Protein AF-G5QQ91-F1 (afdb_monomer_lite)

InterPro domains:
  IPR001684 Large ribosomal subunit protein bL27 [PF01016] (8-41)

Structure (mmCIF, N/CA/C/O backbone):
data_AF-G5QQ91-F1
#
_entry.id   AF-G5QQ91-F1
#
loop_
_atom_site.group_PDB
_atom_site.id
_atom_site.type_symbol
_atom_site.label_atom_id
_atom_site.label_alt_id
_atom_site.label_comp_id
_atom_site.label_asym_id
_atom_site.label_entity_id
_atom_site.label_seq_id
_atom_site.pdbx_PDB_ins_code
_atom_site.Cartn_x
_atom_site.Cartn_y
_atom_site.Cartn_z
_atom_site.occupancy
_atom_site.B_iso_or_equiv
_atom_site.auth_seq_id
_atom_site.auth_comp_id
_atom_site.auth_asym_id
_atom_site.auth_atom_id
_atom_site.pdbx_PDB_model_num
ATOM 1 N N . VAL A 1 1 ? 0.958 -7.214 21.125 1.00 38.19 1 VAL A N 1
ATOM 2 C CA . VAL A 1 1 ? 1.587 -5.927 20.726 1.00 38.19 1 VAL A CA 1
ATOM 3 C C . VAL A 1 1 ? 2.335 -6.108 19.398 1.00 38.19 1 VAL A C 1
ATOM 5 O O . VAL A 1 1 ? 3.548 -5.979 19.353 1.00 38.19 1 VAL A O 1
ATOM 8 N N . LEU A 1 2 ? 1.637 -6.477 18.312 1.00 35.47 2 LEU A N 1
ATOM 9 C CA . LEU A 1 2 ? 2.266 -6.842 17.024 1.00 35.47 2 LEU A CA 1
ATOM 10 C C . LEU A 1 2 ? 1.438 -6.387 15.801 1.00 35.47 2 LEU A C 1
ATOM 12 O O . LEU A 1 2 ? 1.303 -7.119 14.833 1.00 35.47 2 LEU A O 1
ATOM 16 N N . ASN A 1 3 ? 0.906 -5.159 15.816 1.00 38.22 3 ASN A N 1
ATOM 17 C CA . ASN A 1 3 ? 0.171 -4.593 14.667 1.00 38.22 3 ASN A CA 1
ATOM 18 C C . ASN A 1 3 ? 0.919 -3.404 14.021 1.00 38.22 3 ASN A C 1
ATOM 20 O O . ASN A 1 3 ? 0.287 -2.456 13.567 1.00 38.22 3 ASN A O 1
ATOM 24 N N . SER A 1 4 ? 2.260 -3.388 14.037 1.00 41.81 4 SER A N 1
ATOM 25 C CA . SER A 1 4 ? 3.039 -2.157 13.784 1.00 41.81 4 SER A CA 1
ATOM 26 C C . SER A 1 4 ? 3.854 -2.092 12.481 1.00 41.81 4 SER A C 1
ATOM 28 O O . SER A 1 4 ? 4.607 -1.132 12.322 1.00 41.81 4 SER A O 1
ATOM 30 N N . THR A 1 5 ? 3.774 -3.037 11.541 1.00 46.78 5 THR A N 1
ATOM 31 C CA . THR A 1 5 ? 4.750 -3.030 10.421 1.00 46.78 5 THR A CA 1
ATOM 32 C C . THR A 1 5 ? 4.214 -3.230 9.012 1.00 46.78 5 THR A C 1
ATOM 34 O O . THR A 1 5 ? 4.994 -3.123 8.070 1.00 46.78 5 THR A O 1
ATOM 37 N N . LEU A 1 6 ? 2.912 -3.418 8.809 1.00 55.00 6 LEU A N 1
ATOM 38 C CA . LEU A 1 6 ? 2.344 -3.520 7.463 1.00 55.00 6 LEU A CA 1
ATOM 39 C C . LEU A 1 6 ? 1.107 -2.635 7.381 1.00 55.00 6 LEU A C 1
ATOM 41 O O . LEU A 1 6 ? 0.237 -2.715 8.243 1.00 55.00 6 LEU A O 1
ATOM 45 N N . ALA A 1 7 ? 1.060 -1.765 6.371 1.00 63.91 7 ALA A N 1
ATOM 46 C CA . ALA A 1 7 ? -0.123 -0.982 6.042 1.00 63.91 7 ALA A CA 1
ATOM 47 C C . ALA A 1 7 ? -1.334 -1.928 5.918 1.00 63.91 7 ALA A C 1
ATOM 49 O O . ALA A 1 7 ? -1.343 -2.756 5.001 1.00 63.91 7 AL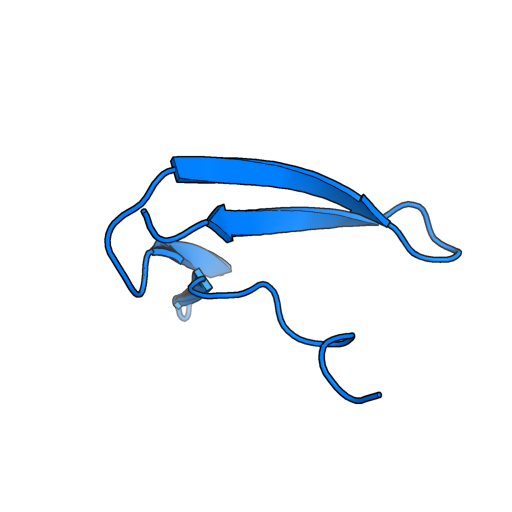A A O 1
ATOM 50 N N . PRO A 1 8 ? -2.320 -1.874 6.835 1.00 75.38 8 PRO A N 1
ATOM 51 C CA . PRO A 1 8 ? -3.403 -2.842 6.828 1.00 75.38 8 PRO A CA 1
ATOM 52 C C . PRO A 1 8 ? -4.176 -2.739 5.513 1.00 75.38 8 PRO A C 1
ATOM 54 O O . PRO A 1 8 ? -4.479 -1.640 5.040 1.00 75.38 8 PRO A O 1
ATOM 57 N N . ASN A 1 9 ? -4.447 -3.903 4.919 1.00 83.38 9 ASN A N 1
ATOM 58 C CA . ASN A 1 9 ? -5.298 -4.074 3.742 1.00 83.38 9 ASN A CA 1
ATOM 59 C C . ASN A 1 9 ? -4.844 -3.329 2.469 1.00 83.38 9 ASN A C 1
ATOM 61 O O . ASN A 1 9 ? -5.657 -3.071 1.584 1.00 83.38 9 ASN A O 1
ATOM 65 N N . VAL A 1 10 ? -3.545 -3.039 2.333 1.00 86.94 10 VAL A N 1
ATOM 66 C CA . VAL A 1 10 ? -2.950 -2.484 1.104 1.00 86.94 10 VAL A CA 1
ATOM 67 C C . VAL A 1 10 ? -1.946 -3.472 0.495 1.00 86.94 10 VAL A C 1
ATOM 69 O O . VAL A 1 10 ? -1.140 -4.101 1.186 1.00 86.94 10 VAL A O 1
ATOM 72 N N . GLY A 1 11 ? -2.023 -3.656 -0.820 1.00 88.12 11 GLY A N 1
ATOM 73 C CA . GLY A 1 11 ? -1.060 -4.372 -1.651 1.00 88.12 11 GLY A CA 1
ATOM 74 C C . GLY A 1 11 ? -0.189 -3.425 -2.471 1.00 88.12 11 GLY A C 1
ATOM 75 O O . GLY A 1 11 ? -0.526 -2.258 -2.641 1.00 88.12 11 GLY A O 1
ATOM 76 N N . CYS A 1 12 ? 0.932 -3.942 -2.971 1.00 91.25 12 CYS A N 1
ATOM 77 C CA . CYS A 1 12 ? 1.853 -3.234 -3.855 1.00 91.25 12 CYS A CA 1
ATOM 78 C C . CYS A 1 12 ? 2.065 -4.084 -5.112 1.00 91.25 12 CYS A C 1
ATOM 80 O O . CYS A 1 12 ? 2.431 -5.257 -5.011 1.00 91.25 12 CYS A O 1
ATOM 82 N N . GLY A 1 13 ? 1.761 -3.513 -6.274 1.00 91.19 13 GLY A N 1
ATOM 83 C CA . GLY A 1 13 ? 1.986 -4.108 -7.582 1.00 91.19 13 GLY A CA 1
ATOM 84 C C . GLY A 1 13 ? 3.470 -4.142 -7.933 1.00 91.19 13 GLY A C 1
ATOM 85 O O . GLY A 1 13 ? 4.309 -3.521 -7.280 1.00 91.19 13 GLY A O 1
ATOM 86 N N . ARG A 1 14 ? 3.809 -4.869 -9.000 1.00 92.44 14 ARG A N 1
ATOM 87 C CA . ARG A 1 14 ? 5.193 -4.967 -9.494 1.00 92.44 14 ARG A CA 1
ATOM 88 C C . ARG A 1 14 ? 5.76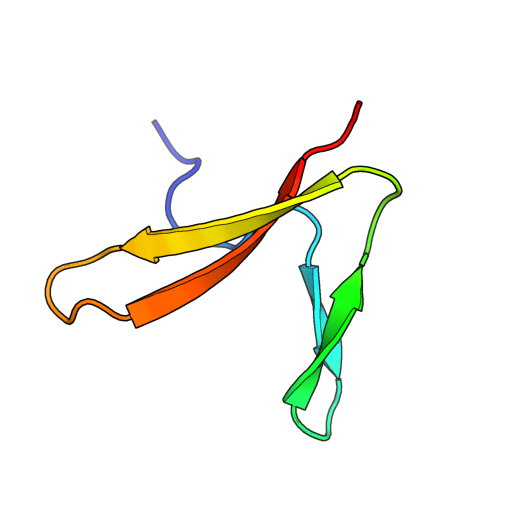4 -3.608 -9.926 1.00 92.44 14 ARG A C 1
ATOM 90 O O . ARG A 1 14 ? 6.965 -3.390 -9.852 1.00 92.44 14 ARG A O 1
ATOM 97 N N . ASP A 1 15 ? 4.893 -2.720 -10.374 1.00 95.38 15 ASP A N 1
ATOM 98 C CA . ASP A 1 15 ? 5.142 -1.339 -10.785 1.00 95.38 15 ASP A CA 1
ATOM 99 C C . ASP A 1 15 ? 5.049 -0.331 -9.622 1.00 95.38 15 ASP A C 1
ATOM 101 O O . ASP A 1 15 ? 5.052 0.875 -9.848 1.00 95.38 15 ASP A O 1
ATOM 105 N N . HIS A 1 16 ? 4.982 -0.812 -8.378 1.00 89.12 16 HIS A N 1
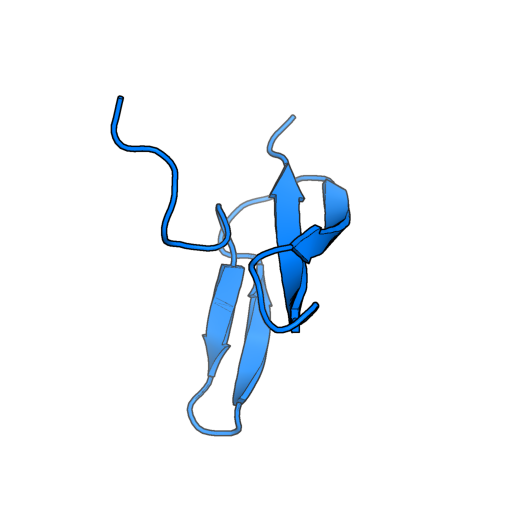ATOM 106 C CA . HIS A 1 16 ? 4.739 -0.017 -7.172 1.00 89.12 16 HIS A CA 1
ATOM 107 C C . HIS A 1 16 ? 3.349 0.626 -7.078 1.00 89.12 16 HIS A C 1
ATOM 109 O O . HIS A 1 16 ? 3.121 1.466 -6.203 1.00 89.12 16 HIS A O 1
ATOM 115 N N . THR A 1 17 ? 2.395 0.219 -7.916 1.00 90.38 17 THR A N 1
ATOM 116 C CA . THR A 1 17 ? 1.004 0.658 -7.778 1.00 90.38 17 THR A CA 1
ATOM 117 C C . THR A 1 17 ? 0.409 0.106 -6.483 1.00 90.38 17 THR A C 1
ATOM 119 O O . THR A 1 17 ? 0.442 -1.099 -6.234 1.00 90.38 17 THR A O 1
ATOM 122 N N . LEU A 1 18 ? -0.144 0.974 -5.634 1.00 89.94 18 LEU A N 1
ATOM 123 C CA . LEU A 1 18 ? -0.815 0.558 -4.402 1.00 89.94 18 LEU A CA 1
ATOM 124 C C . LEU A 1 18 ? -2.284 0.232 -4.681 1.00 89.94 18 LEU A C 1
ATOM 126 O O . LEU A 1 18 ? -2.983 1.024 -5.308 1.00 89.94 18 LEU A O 1
ATOM 130 N N . PHE A 1 19 ? -2.758 -0.913 -4.189 1.00 90.50 19 PHE A N 1
ATOM 131 C CA . PHE A 1 19 ? -4.140 -1.367 -4.375 1.00 90.50 19 PHE A CA 1
ATOM 132 C C . PHE A 1 19 ? -4.763 -1.851 -3.064 1.00 90.50 19 PHE A C 1
ATOM 134 O O . PHE A 1 19 ? -4.068 -2.345 -2.175 1.00 90.50 19 PHE A O 1
ATOM 141 N N . ALA A 1 20 ? -6.081 -1.710 -2.936 1.00 90.94 20 ALA A N 1
ATOM 142 C CA . ALA A 1 20 ? -6.819 -2.213 -1.784 1.00 90.94 20 ALA A CA 1
ATOM 143 C C . ALA A 1 20 ? -6.921 -3.746 -1.839 1.00 90.94 20 ALA A C 1
ATOM 145 O O . ALA A 1 20 ? -7.215 -4.319 -2.886 1.00 90.94 20 ALA A O 1
ATOM 146 N N . LYS A 1 21 ? -6.663 -4.413 -0.711 1.00 89.19 21 LYS A N 1
ATOM 147 C CA . LYS A 1 21 ?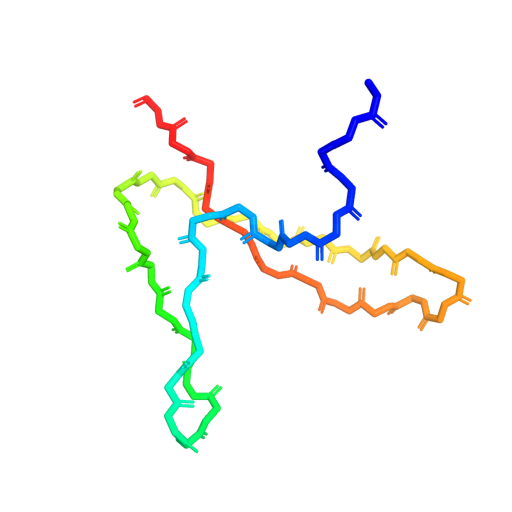 -6.853 -5.867 -0.539 1.00 89.19 21 LYS A CA 1
ATOM 148 C C . LYS A 1 21 ? -8.193 -6.226 0.110 1.00 89.19 21 LYS A C 1
ATOM 150 O O . LYS A 1 21 ? -8.539 -7.400 0.145 1.00 89.19 21 LYS A O 1
ATOM 155 N N . ALA A 1 22 ? -8.895 -5.238 0.652 1.00 88.56 22 ALA A N 1
ATOM 156 C CA . ALA A 1 22 ? -10.211 -5.370 1.257 1.00 88.56 22 ALA A CA 1
ATOM 157 C C . ALA A 1 22 ? -10.992 -4.073 1.038 1.00 88.56 22 ALA A C 1
ATOM 159 O O . ALA A 1 22 ? -10.383 -3.012 0.861 1.00 88.56 22 ALA A O 1
ATOM 160 N N . ASP A 1 23 ? -12.316 -4.168 1.087 1.00 90.69 23 ASP A N 1
ATOM 161 C CA . ASP A 1 23 ? -13.191 -3.002 1.063 1.00 90.69 23 ASP A CA 1
ATOM 162 C C . ASP A 1 23 ? -13.049 -2.192 2.355 1.00 90.69 23 ASP A C 1
ATOM 164 O O . ASP A 1 23 ? -12.722 -2.716 3.425 1.00 90.69 23 ASP A O 1
ATOM 168 N N . GLY A 1 24 ? -13.264 -0.884 2.247 1.00 90.31 24 GLY A N 1
ATOM 169 C CA . GLY A 1 24 ? -13.167 0.029 3.374 1.00 90.31 24 GLY A CA 1
ATOM 170 C C . GLY A 1 24 ? -12.757 1.433 2.956 1.00 90.31 24 GLY A C 1
ATOM 171 O O . GLY A 1 24 ? -12.793 1.807 1.782 1.00 90.31 24 GLY A O 1
ATOM 172 N N . LYS A 1 25 ? -12.342 2.229 3.939 1.00 90.81 25 LYS A N 1
ATOM 173 C CA . LYS A 1 25 ? -11.978 3.637 3.750 1.00 90.81 25 LYS A CA 1
ATOM 174 C C . LYS A 1 25 ? -10.468 3.813 3.667 1.00 90.81 25 LYS A C 1
ATOM 176 O O . LYS A 1 25 ? -9.718 3.294 4.496 1.00 90.81 25 LYS A O 1
ATOM 181 N N . VAL A 1 26 ? -10.019 4.598 2.687 1.00 90.69 26 VAL A N 1
ATOM 182 C CA . VAL A 1 26 ? -8.605 4.962 2.533 1.00 90.69 26 VAL A CA 1
ATOM 183 C C . VAL A 1 26 ? -8.191 5.915 3.652 1.00 90.69 26 VAL A C 1
ATOM 185 O O . VAL A 1 26 ? -8.818 6.953 3.865 1.00 90.69 26 VAL A O 1
ATOM 188 N N . LYS A 1 27 ? -7.097 5.590 4.341 1.00 89.25 27 LYS A N 1
ATOM 189 C CA . LYS A 1 27 ? -6.500 6.406 5.397 1.00 89.25 27 LYS A CA 1
ATOM 190 C C . LYS A 1 27 ? -5.047 6.736 5.069 1.00 89.25 27 LYS A C 1
ATOM 192 O O . LYS A 1 27 ? -4.227 5.839 4.861 1.00 89.25 27 LYS A O 1
ATOM 197 N N . PHE A 1 28 ? -4.731 8.029 5.089 1.00 90.94 28 PHE A N 1
ATOM 198 C CA . PHE A 1 28 ? -3.382 8.563 4.905 1.00 90.94 28 PHE A CA 1
ATOM 199 C C . PHE A 1 28 ? -2.773 8.923 6.256 1.00 90.94 28 PHE A C 1
ATOM 201 O O . PHE A 1 2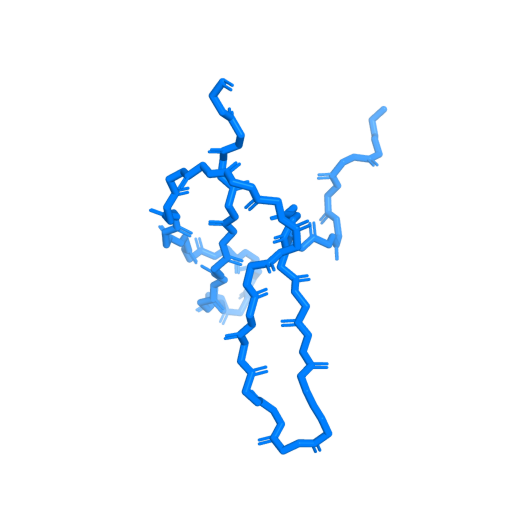8 ? -3.396 9.616 7.058 1.00 90.94 28 PHE A O 1
ATOM 208 N N . GLU A 1 29 ? -1.549 8.473 6.516 1.00 89.31 29 GLU A N 1
ATOM 209 C CA . GLU A 1 29 ? -0.860 8.733 7.778 1.00 89.31 29 GLU A CA 1
ATOM 210 C C . GLU A 1 29 ? 0.624 9.016 7.538 1.00 89.31 29 GLU A C 1
ATOM 212 O O . GLU A 1 29 ? 1.258 8.412 6.676 1.00 89.31 29 GLU A O 1
ATOM 217 N N . VAL A 1 30 ? 1.207 9.911 8.333 1.00 90.38 30 VAL A N 1
ATOM 218 C CA . VAL A 1 30 ? 2.657 10.133 8.367 1.00 90.38 30 VAL A CA 1
ATOM 219 C C . VAL A 1 30 ? 3.185 9.528 9.657 1.00 90.38 30 VAL A C 1
ATOM 221 O O . VAL A 1 30 ? 2.721 9.887 10.737 1.00 90.38 30 VAL A O 1
ATOM 224 N N . LYS A 1 31 ? 4.105 8.564 9.558 1.00 84.81 31 LYS A N 1
ATOM 225 C CA . LYS A 1 31 ? 4.578 7.789 10.715 1.00 84.81 31 LYS A CA 1
ATOM 226 C C . LYS A 1 31 ? 6.077 7.481 10.648 1.00 84.81 31 LYS A C 1
ATOM 228 O O . LYS A 1 31 ? 6.712 7.521 9.589 1.00 84.81 31 LYS A O 1
ATOM 233 N N . GLY A 1 32 ? 6.618 7.099 11.804 1.00 83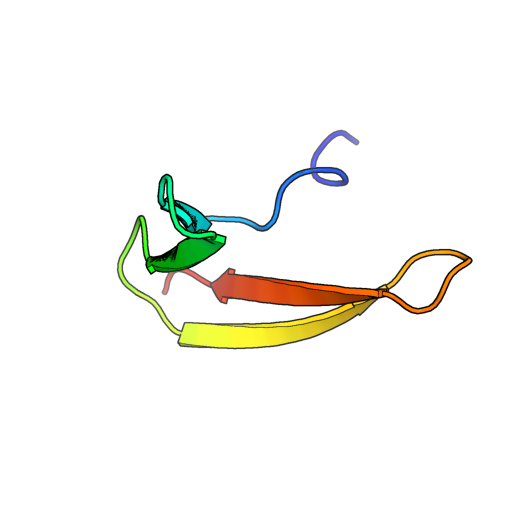.94 32 GLY A N 1
ATOM 234 C CA . GLY A 1 32 ? 7.999 6.654 11.989 1.00 83.94 32 GLY A CA 1
ATOM 235 C C . GLY A 1 32 ? 9.023 7.795 12.059 1.00 83.94 32 GLY A C 1
ATOM 236 O O . GLY A 1 32 ? 8.723 8.928 11.693 1.00 83.94 32 GLY A O 1
ATOM 237 N N . PRO A 1 33 ? 10.269 7.497 12.468 1.00 88.56 33 PRO A N 1
ATOM 238 C CA . PRO A 1 33 ? 11.308 8.504 12.730 1.00 88.56 33 PRO A CA 1
ATOM 239 C C . PRO A 1 33 ? 11.770 9.267 11.479 1.00 88.56 33 PRO A C 1
ATOM 241 O O . PRO A 1 33 ? 12.453 10.277 11.583 1.00 88.56 33 PRO A O 1
ATOM 244 N N . LYS A 1 34 ? 11.408 8.782 10.284 1.00 91.38 34 LYS A N 1
ATOM 245 C CA . LYS A 1 34 ? 11.713 9.414 8.992 1.00 91.38 34 LYS A CA 1
ATOM 246 C C . LYS A 1 34 ? 10.499 10.104 8.357 1.00 91.38 34 LYS A C 1
ATOM 248 O O . LYS A 1 34 ? 10.559 10.411 7.172 1.00 91.38 34 LYS A O 1
ATOM 253 N N . ASN A 1 35 ? 9.400 10.289 9.101 1.00 88.38 35 ASN A N 1
ATOM 254 C CA . ASN A 1 35 ? 8.168 10.934 8.627 1.00 88.38 35 ASN A CA 1
ATOM 255 C C . ASN A 1 35 ? 7.702 10.406 7.261 1.00 88.38 35 ASN A C 1
ATOM 257 O O . ASN A 1 35 ? 7.390 11.162 6.340 1.00 88.38 35 ASN A O 1
ATOM 261 N N . ARG A 1 36 ? 7.691 9.078 7.107 1.00 90.25 36 ARG A N 1
ATOM 262 C CA . ARG A 1 36 ? 7.263 8.456 5.853 1.00 90.25 36 ARG A CA 1
ATOM 263 C C . ARG A 1 36 ? 5.744 8.501 5.760 1.00 90.25 36 ARG A C 1
ATOM 265 O O . ARG A 1 36 ? 5.050 8.317 6.760 1.00 90.25 36 ARG A O 1
ATOM 272 N N . LYS A 1 37 ? 5.246 8.735 4.548 1.00 89.19 37 LYS A N 1
ATOM 273 C CA . LYS A 1 37 ? 3.820 8.676 4.224 1.00 89.19 37 LYS A CA 1
ATOM 274 C C . LYS A 1 37 ? 3.419 7.213 4.039 1.00 89.19 37 LYS A C 1
ATOM 276 O O . LYS A 1 37 ? 4.066 6.494 3.282 1.00 89.19 37 LYS A O 1
ATOM 281 N N . TYR A 1 38 ? 2.362 6.800 4.720 1.00 88.19 38 TYR A N 1
ATOM 282 C CA . TYR A 1 38 ? 1.756 5.479 4.634 1.00 88.19 38 TYR A CA 1
ATOM 283 C C . TYR A 1 38 ? 0.290 5.619 4.232 1.00 88.19 38 TYR A C 1
ATOM 285 O O . TYR A 1 38 ? -0.391 6.573 4.614 1.00 88.19 38 TYR A O 1
ATOM 293 N N . ILE A 1 39 ? -0.183 4.645 3.463 1.00 87.94 39 ILE A N 1
ATOM 294 C CA . ILE A 1 39 ? -1.581 4.510 3.054 1.00 87.94 39 ILE A CA 1
ATOM 295 C C . ILE A 1 39 ? -2.080 3.190 3.621 1.00 87.94 39 ILE A C 1
ATOM 297 O O . ILE A 1 39 ? -1.364 2.197 3.544 1.00 87.94 39 ILE A O 1
ATOM 301 N N . SER A 1 40 ? -3.279 3.176 4.191 1.00 88.69 40 SER A N 1
ATOM 302 C CA . SER A 1 40 ? -3.929 1.978 4.728 1.00 88.69 40 SER A CA 1
ATOM 303 C C . SER A 1 40 ? -5.416 1.969 4.387 1.00 88.69 40 SER A C 1
ATOM 305 O O . SER A 1 40 ? -5.984 3.037 4.160 1.00 88.69 40 SER A O 1
ATOM 307 N N . ILE A 1 41 ? -6.043 0.791 4.357 1.00 89.12 41 ILE A N 1
ATOM 308 C CA . ILE A 1 41 ? -7.501 0.672 4.240 1.00 89.12 41 ILE A CA 1
ATOM 309 C C . ILE A 1 41 ? -8.063 0.233 5.590 1.00 89.12 41 ILE A C 1
ATOM 311 O O . ILE A 1 41 ? -7.717 -0.832 6.109 1.00 89.12 41 ILE A O 1
ATOM 315 N N . VAL A 1 42 ? -8.925 1.069 6.163 1.00 88.56 42 VAL A N 1
ATOM 316 C CA . VAL A 1 42 ? -9.687 0.744 7.370 1.00 88.56 42 VAL A CA 1
ATOM 317 C C . VAL A 1 42 ? -10.953 0.028 6.920 1.00 88.56 42 VAL A C 1
ATOM 319 O O . VAL A 1 42 ? -11.808 0.654 6.294 1.00 88.56 42 VAL A O 1
ATOM 322 N N . ALA A 1 43 ? -11.025 -1.276 7.190 1.00 78.88 43 ALA A N 1
ATOM 323 C CA . ALA A 1 43 ? -12.235 -2.061 6.969 1.00 78.88 43 ALA A CA 1
ATOM 324 C C . ALA A 1 43 ? -13.355 -1.533 7.877 1.00 78.88 43 ALA A C 1
ATOM 326 O O . ALA A 1 43 ? -13.084 -1.152 9.020 1.00 78.88 43 ALA A O 1
ATOM 327 N N . GLU A 1 44 ? -14.571 -1.483 7.341 1.00 62.78 44 GLU A N 1
ATOM 328 C CA . GLU A 1 44 ? -15.788 -1.063 8.045 1.00 62.78 44 GLU A CA 1
ATOM 329 C C . GLU A 1 44 ? -16.664 -2.279 8.361 1.00 62.78 44 GLU A C 1
ATOM 331 O O . GLU A 1 44 ? -16.690 -3.210 7.522 1.00 62.78 44 GLU A O 1
#

Radius of gyration: 11.02 Å; chains: 1; bounding box: 28×18×32 Å

Organism: NCBI:txid913081

pLDDT: mean 81.25, std 16.74, range [35.47, 95.38]

Sequence (44 aa):
VLNSTLAPNVGCGRDHTLFAKADGKVKFEVKGPKNRKYISIVAE

Foldseek 3Di:
DPPPDDQEQWDADPVRDIDGNDDADWDWDQDDPVRDIDIHGDHD

Secondary structure (DSSP, 8-state):
----SS-TTEEE-TT--EEESSSSEEEEEEETTTTEEEEEEE--